Protein AF-A0A353NC77-F1 (afdb_monomer_lite)

Radius of gyration: 23.82 Å; chains: 1; bounding box: 44×27×61 Å

pLDDT: mean 89.33, std 8.59, range [58.59, 97.31]

Secondary structure (DSSP, 8-state):
-HHHHTSSS---HHHHTTT--HHHHHHHHIIIII--HHHH---PPPP-TT-S-HHHHHHHTT-TT--

Structure (mmCIF, N/CA/C/O backbone):
data_AF-A0A353NC77-F1
#
_entry.id   AF-A0A353NC77-F1
#
loop_
_atom_site.group_PDB
_atom_site.id
_atom_site.type_symbol
_atom_site.label_atom_id
_atom_site.label_alt_id
_atom_site.label_comp_id
_atom_site.label_asym_id
_atom_site.label_entity_id
_atom_site.label_seq_id
_atom_site.pdbx_PDB_ins_code
_atom_site.Cartn_x
_atom_site.Cartn_y
_atom_site.Cartn_z
_atom_site.occupancy
_atom_site.B_iso_or_equiv
_atom_site.auth_seq_id
_atom_site.auth_comp_id
_atom_site.auth_asym_id
_atom_site.auth_atom_id
_atom_site.pdbx_PDB_model_num
ATOM 1 N N . MET A 1 1 ? -11.172 8.600 15.345 1.00 92.00 1 MET A N 1
ATOM 2 C CA . MET A 1 1 ? -10.092 9.510 15.809 1.00 92.00 1 MET A CA 1
ATOM 3 C C . MET A 1 1 ? -10.547 10.654 16.709 1.00 92.00 1 MET A C 1
ATOM 5 O O . MET A 1 1 ? -9.763 11.045 17.565 1.00 92.00 1 MET A O 1
ATOM 9 N N . ARG A 1 2 ? -11.766 11.201 16.556 1.00 93.75 2 ARG A N 1
ATOM 10 C CA . ARG A 1 2 ? -12.274 12.291 17.414 1.00 93.75 2 ARG A CA 1
ATOM 11 C C . ARG A 1 2 ? -12.305 11.924 18.903 1.00 93.75 2 ARG A C 1
ATOM 13 O O . ARG A 1 2 ? -11.746 12.670 19.693 1.00 93.75 2 ARG A O 1
ATOM 20 N N . SER A 1 3 ? -12.872 10.770 19.257 1.00 94.25 3 SER A N 1
ATOM 21 C CA . SER A 1 3 ? -12.947 10.297 20.650 1.00 94.25 3 SER A CA 1
ATOM 22 C C . SER A 1 3 ? -11.576 10.226 21.337 1.00 94.25 3 SER A C 1
ATOM 24 O O . SER A 1 3 ? -11.421 10.614 22.487 1.00 94.25 3 SER A O 1
ATOM 26 N N . ILE A 1 4 ? -10.537 9.859 20.583 1.00 93.56 4 ILE A N 1
ATOM 27 C CA . ILE A 1 4 ? -9.147 9.834 21.058 1.00 93.56 4 ILE A CA 1
ATOM 28 C C . ILE A 1 4 ? -8.555 11.249 21.190 1.00 93.56 4 ILE A C 1
ATOM 30 O O . ILE A 1 4 ? -7.942 11.560 22.203 1.00 93.56 4 ILE A O 1
ATOM 34 N N . ARG A 1 5 ? -8.693 12.106 20.167 1.00 94.00 5 ARG A N 1
ATOM 35 C CA . ARG A 1 5 ? -7.964 13.392 20.085 1.00 94.00 5 ARG A CA 1
ATOM 36 C C . ARG A 1 5 ? -8.661 14.582 20.730 1.00 94.00 5 ARG A C 1
ATOM 38 O O . ARG A 1 5 ? -7.995 15.545 21.081 1.00 94.00 5 ARG A O 1
ATOM 45 N N . VAL A 1 6 ? -9.985 14.544 20.793 1.00 95.94 6 VAL A N 1
ATOM 46 C CA . VAL A 1 6 ? -10.816 15.645 21.290 1.00 95.94 6 VAL A CA 1
ATOM 47 C C . VAL A 1 6 ? -11.362 15.300 22.667 1.00 95.94 6 VAL A C 1
ATOM 49 O O . VAL A 1 6 ? -11.244 16.097 23.586 1.00 95.94 6 VAL A O 1
ATOM 52 N N . GLU A 1 7 ? -11.942 14.108 22.815 1.00 95.38 7 GLU A N 1
ATOM 53 C CA . GLU A 1 7 ? -12.631 13.701 24.049 1.00 95.38 7 GLU A CA 1
ATOM 54 C C . GLU A 1 7 ? -11.694 12.993 25.043 1.00 95.38 7 GLU A C 1
ATOM 56 O O . GLU A 1 7 ? -12.048 12.833 26.206 1.00 95.38 7 GLU A O 1
ATOM 61 N N . GLY A 1 8 ? -10.504 12.563 24.605 1.00 94.00 8 GLY A N 1
ATOM 62 C CA . GLY A 1 8 ? -9.524 11.865 25.445 1.00 94.00 8 GLY A CA 1
ATOM 63 C C . GLY A 1 8 ? -9.973 10.482 25.932 1.00 94.00 8 GLY A C 1
ATOM 64 O O . GLY A 1 8 ? -9.303 9.890 26.774 1.00 94.00 8 GLY A O 1
ATOM 65 N N . ASN A 1 9 ? -11.082 9.953 25.409 1.00 94.00 9 ASN A N 1
ATOM 66 C CA . ASN A 1 9 ? -11.664 8.681 25.817 1.00 94.00 9 ASN A CA 1
ATOM 67 C C . ASN A 1 9 ? -11.868 7.770 24.592 1.00 94.00 9 ASN A C 1
ATOM 69 O O . ASN A 1 9 ? -12.793 7.994 23.810 1.00 94.00 9 ASN A O 1
ATOM 73 N N . PRO A 1 10 ? -11.010 6.757 24.375 1.00 89.94 10 PRO A N 1
ATOM 74 C CA . PRO A 1 10 ? -11.102 5.883 23.210 1.00 89.94 10 PRO A CA 1
ATOM 75 C C . PRO A 1 10 ? -12.380 5.030 23.207 1.00 89.94 10 PRO A C 1
ATOM 77 O O . PRO A 1 10 ? -12.508 4.069 23.963 1.00 89.94 10 PRO A O 1
ATOM 80 N N . ASP A 1 11 ? -13.298 5.334 22.290 1.00 92.56 11 ASP A N 1
ATOM 81 C CA . ASP A 1 11 ? -14.512 4.539 22.082 1.00 92.56 11 ASP A CA 1
ATOM 82 C C . ASP A 1 11 ? -14.263 3.358 21.126 1.00 92.56 11 ASP A C 1
ATOM 84 O O . ASP A 1 11 ? -14.062 3.536 19.920 1.00 92.56 11 ASP A O 1
ATOM 88 N N . ARG A 1 12 ? -14.284 2.138 21.678 1.00 87.31 12 ARG A N 1
ATOM 89 C CA . ARG A 1 12 ? -14.083 0.880 20.937 1.00 87.31 12 ARG A CA 1
ATOM 90 C C . ARG A 1 12 ? -15.360 0.355 20.273 1.00 87.31 12 ARG A C 1
ATOM 92 O O . ARG A 1 12 ? -15.266 -0.498 19.392 1.00 87.31 12 ARG A O 1
ATOM 99 N N . THR A 1 13 ? -16.535 0.857 20.655 1.00 92.50 13 THR A N 1
ATOM 100 C CA . THR A 1 13 ? -17.825 0.383 20.125 1.00 92.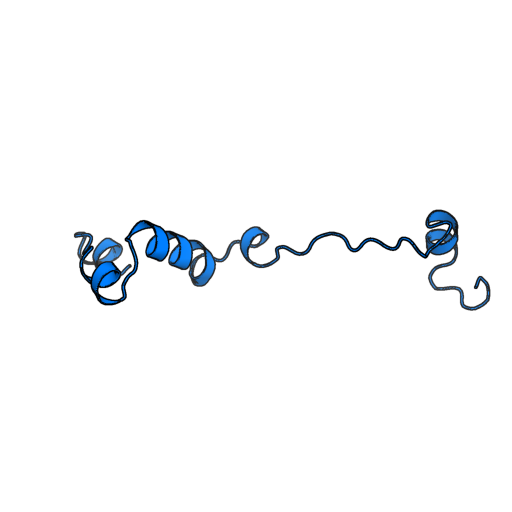50 13 THR A CA 1
ATOM 101 C C . THR A 1 13 ? -18.017 0.764 18.659 1.00 92.50 13 THR A C 1
ATOM 103 O O . THR A 1 13 ? -18.618 0.007 17.902 1.00 92.50 13 THR A O 1
ATOM 106 N N . ILE A 1 14 ? -17.423 1.883 18.233 1.00 90.81 14 ILE A N 1
ATOM 107 C CA . ILE A 1 14 ? -17.456 2.369 16.847 1.00 90.81 14 ILE A CA 1
ATOM 108 C C . ILE A 1 14 ? -16.804 1.372 15.884 1.00 90.81 14 ILE A C 1
ATOM 110 O O . ILE A 1 14 ? -17.295 1.184 14.779 1.00 90.81 14 ILE A O 1
ATOM 114 N N . ALA A 1 15 ? -15.697 0.739 16.282 1.00 91.44 15 ALA A N 1
ATOM 115 C CA . ALA A 1 15 ? -15.058 -0.273 15.444 1.00 91.44 15 ALA A CA 1
ATOM 116 C C . ALA A 1 15 ? -15.938 -1.527 15.354 1.00 91.44 15 ALA A C 1
ATOM 118 O O . ALA A 1 15 ? -16.230 -2.017 14.262 1.00 91.44 15 ALA A O 1
ATOM 119 N N . ALA A 1 16 ? -16.436 -1.983 16.507 1.00 93.75 16 ALA A N 1
ATOM 120 C CA . ALA A 1 16 ? -17.266 -3.175 16.600 1.00 93.75 16 ALA A CA 1
ATOM 121 C C . ALA A 1 16 ? -18.592 -3.046 15.830 1.00 93.75 16 ALA A C 1
ATOM 123 O O . ALA A 1 16 ? -19.049 -4.027 15.249 1.00 93.75 16 ALA A O 1
ATOM 124 N N . SER A 1 17 ? -19.193 -1.850 15.773 1.00 95.56 17 SER A N 1
ATOM 125 C CA . SER A 1 17 ? -20.467 -1.620 15.073 1.00 95.56 17 SER A CA 1
ATOM 126 C C . SER A 1 17 ? -20.390 -1.844 13.561 1.00 95.56 17 SER A C 1
ATOM 128 O O . SER A 1 17 ? -21.413 -2.107 12.933 1.00 95.56 17 SER A O 1
ATOM 130 N N . ILE A 1 18 ? -19.186 -1.787 12.988 1.00 94.25 18 ILE A N 1
ATOM 131 C CA . ILE A 1 18 ? -18.913 -2.063 11.572 1.00 94.25 18 ILE A CA 1
ATOM 132 C C . ILE A 1 18 ? -18.115 -3.358 11.365 1.00 94.25 18 ILE A C 1
ATOM 134 O O . ILE A 1 18 ? -17.604 -3.599 10.274 1.00 94.25 18 ILE A O 1
ATOM 138 N N . GLY A 1 19 ? -18.001 -4.195 12.402 1.00 94.81 19 GLY A N 1
ATOM 139 C CA . GLY A 1 19 ? -17.305 -5.481 12.333 1.00 94.81 19 GLY A CA 1
ATOM 140 C C . GLY A 1 19 ? -15.779 -5.382 12.255 1.00 94.81 19 GLY A C 1
ATOM 141 O O . GLY A 1 19 ? -15.138 -6.328 11.806 1.00 94.81 19 GLY A O 1
ATOM 142 N N . LEU A 1 20 ? -15.191 -4.259 12.679 1.00 94.56 20 LEU A N 1
ATOM 143 C CA . LEU A 1 20 ? -13.742 -4.067 12.752 1.00 94.56 20 LEU A CA 1
ATOM 144 C C . LEU A 1 20 ? -13.257 -4.056 14.204 1.00 94.56 20 LEU A C 1
ATOM 146 O O . LEU A 1 20 ? -13.986 -3.724 15.138 1.00 94.56 20 LEU A O 1
ATOM 150 N N . ASP A 1 21 ? -11.983 -4.369 14.401 1.00 93.94 21 ASP A N 1
ATOM 151 C CA . ASP A 1 21 ? -11.297 -4.150 15.666 1.00 93.94 21 ASP A CA 1
ATOM 152 C C . ASP A 1 21 ? -10.610 -2.765 15.695 1.00 93.94 21 ASP A C 1
ATOM 154 O O . ASP A 1 21 ? -10.488 -2.057 14.689 1.00 93.94 21 ASP A O 1
ATOM 158 N N . SER A 1 22 ? -10.166 -2.345 16.882 1.00 91.81 22 SER A N 1
ATOM 159 C CA . SER A 1 22 ? -9.545 -1.027 17.066 1.00 91.81 22 SER A CA 1
ATOM 160 C C . SER A 1 22 ? -8.197 -0.878 16.346 1.00 91.81 22 SER A C 1
ATOM 162 O O . SER A 1 22 ? -7.867 0.227 15.918 1.00 91.81 22 SER A O 1
ATOM 164 N N . GLU A 1 23 ? -7.419 -1.952 16.206 1.00 94.50 23 GLU A N 1
ATOM 165 C CA . GLU A 1 23 ? -6.123 -1.941 15.521 1.00 94.50 23 GLU A CA 1
ATOM 166 C C . GLU A 1 23 ? -6.309 -1.708 14.020 1.00 94.50 23 GLU A C 1
ATOM 168 O O . GLU A 1 23 ? -5.618 -0.870 13.439 1.00 94.50 23 GLU A O 1
ATOM 173 N N . SER A 1 24 ? -7.296 -2.369 13.411 1.00 95.38 24 SER A N 1
ATOM 174 C CA . SER A 1 24 ? -7.641 -2.180 11.997 1.00 95.38 24 SER A CA 1
ATOM 175 C C . SER A 1 24 ? -7.988 -0.724 11.672 1.00 95.38 24 SER A C 1
ATOM 177 O O . SER A 1 24 ? -7.462 -0.165 10.709 1.00 95.38 24 SER A O 1
ATOM 179 N N . ILE A 1 25 ? -8.796 -0.056 12.506 1.00 94.44 25 ILE A N 1
ATOM 180 C CA . ILE A 1 25 ? -9.126 1.369 12.312 1.00 94.44 25 ILE A CA 1
ATOM 181 C C . ILE A 1 25 ? -7.894 2.270 12.460 1.00 94.44 25 ILE A C 1
ATOM 183 O O . ILE A 1 25 ? -7.760 3.253 11.728 1.00 94.44 25 ILE A O 1
ATOM 187 N N . LEU A 1 26 ? -6.985 1.962 13.388 1.00 94.38 26 LEU A N 1
ATOM 188 C CA . LEU A 1 26 ? -5.750 2.731 13.552 1.00 94.38 26 LEU A CA 1
ATOM 189 C C . LEU A 1 26 ? -4.806 2.550 12.356 1.00 94.38 26 LEU A C 1
ATOM 191 O O . LEU A 1 26 ? -4.261 3.540 11.871 1.00 94.38 26 LEU A O 1
ATOM 195 N N . LYS A 1 27 ? -4.677 1.326 11.827 1.00 96.31 27 LYS A N 1
ATOM 196 C CA . LYS A 1 27 ? -3.935 1.044 10.586 1.00 96.31 27 LYS A CA 1
ATOM 197 C C . LYS A 1 27 ? -4.540 1.771 9.389 1.00 96.31 27 LYS A C 1
ATOM 199 O O . LYS A 1 27 ? -3.816 2.406 8.631 1.00 96.31 27 LYS A O 1
ATOM 204 N N . MET A 1 28 ? -5.866 1.751 9.248 1.00 95.38 28 MET A N 1
ATOM 205 C CA . MET A 1 28 ? -6.555 2.536 8.220 1.00 95.38 28 MET A CA 1
ATOM 206 C C . MET A 1 28 ? -6.265 4.029 8.361 1.00 95.38 28 MET A C 1
ATOM 208 O O . MET A 1 28 ? -6.016 4.701 7.365 1.00 95.38 28 MET A O 1
ATOM 212 N N . TYR A 1 29 ? -6.288 4.563 9.583 1.00 96.12 29 TYR A N 1
ATOM 213 C CA . TYR A 1 29 ? -5.963 5.964 9.821 1.00 96.12 29 TYR A CA 1
ATOM 214 C C . TYR A 1 29 ? -4.525 6.300 9.386 1.00 96.12 29 TYR A C 1
ATOM 216 O O . TYR A 1 29 ? -4.305 7.340 8.766 1.00 96.12 29 TYR A O 1
ATOM 224 N N . ASP A 1 30 ? -3.565 5.421 9.669 1.00 96.38 30 ASP A N 1
ATOM 225 C CA . ASP A 1 30 ? -2.170 5.584 9.252 1.00 96.38 30 ASP A CA 1
ATOM 226 C C . ASP A 1 30 ? -2.036 5.585 7.718 1.00 96.38 30 ASP A C 1
ATOM 228 O O . ASP A 1 30 ? 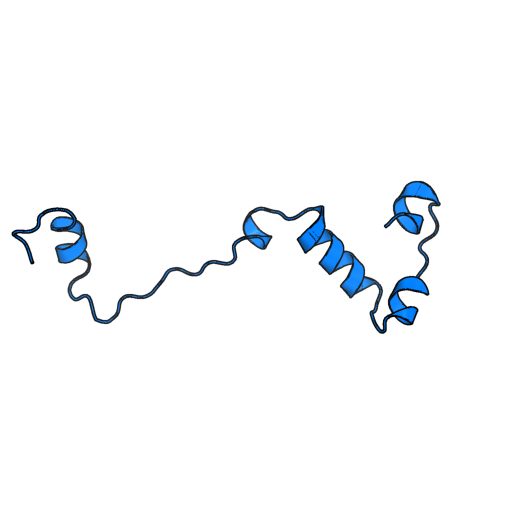-1.455 6.505 7.145 1.00 96.38 30 ASP A O 1
ATOM 232 N N . LEU A 1 31 ? -2.681 4.636 7.030 1.00 97.00 31 LEU A N 1
ATOM 233 C CA . LEU A 1 31 ? -2.642 4.543 5.565 1.00 97.00 31 LEU A CA 1
ATOM 234 C C . LEU A 1 31 ? -3.369 5.695 4.855 1.00 97.00 31 LEU A C 1
ATOM 236 O O . 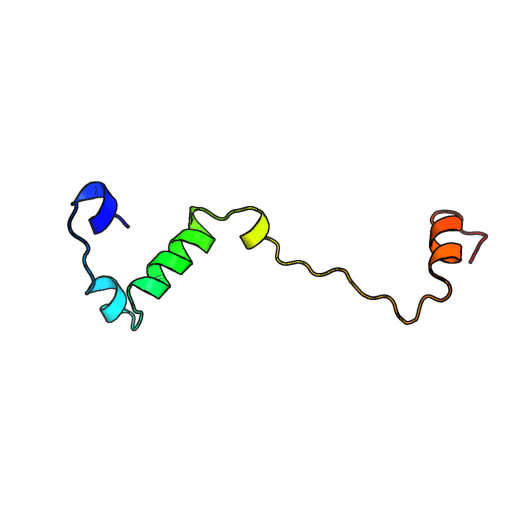LEU A 1 31 ? -2.900 6.174 3.826 1.00 97.00 31 LEU A O 1
ATOM 240 N N . LEU A 1 32 ? -4.518 6.134 5.376 1.00 96.69 32 LEU A N 1
ATOM 241 C CA . LEU A 1 32 ? -5.409 7.061 4.668 1.00 96.69 32 LEU A CA 1
ATOM 242 C C . LEU A 1 32 ? -5.204 8.525 5.055 1.00 96.69 32 LEU A C 1
ATOM 244 O O . LEU A 1 32 ? -5.296 9.400 4.199 1.00 96.69 32 LEU A O 1
ATOM 248 N N . ALA A 1 33 ? -4.976 8.809 6.338 1.00 97.31 33 ALA A N 1
ATOM 249 C CA . ALA A 1 33 ? -4.900 10.181 6.832 1.00 97.31 33 ALA A CA 1
ATOM 250 C C . ALA A 1 33 ? -3.460 10.666 7.017 1.00 97.31 33 ALA A C 1
ATOM 252 O O . ALA A 1 33 ? -3.193 11.839 6.770 1.00 97.31 33 ALA A O 1
ATOM 253 N N . ILE A 1 34 ? -2.545 9.795 7.468 1.00 96.44 34 ILE A N 1
ATOM 254 C CA . ILE A 1 34 ? -1.112 10.128 7.521 1.00 96.44 34 ILE A CA 1
ATOM 255 C C . ILE A 1 34 ? -0.492 9.924 6.136 1.00 96.44 34 ILE A C 1
ATOM 257 O O . ILE A 1 34 ? 0.136 10.844 5.617 1.00 96.44 34 ILE A O 1
ATOM 261 N N . ALA A 1 35 ? -0.707 8.750 5.534 1.00 96.75 35 ALA A N 1
ATOM 262 C CA . ALA A 1 35 ? -0.348 8.434 4.154 1.00 96.75 35 ALA A CA 1
ATOM 263 C C . ALA A 1 35 ? 1.123 8.759 3.816 1.00 96.75 35 ALA A C 1
ATOM 265 O O . ALA A 1 35 ? 1.415 9.562 2.918 1.00 96.75 35 ALA A O 1
ATOM 266 N N . ARG A 1 36 ? 2.054 8.134 4.553 1.00 96.38 36 ARG A N 1
ATOM 267 C CA . ARG A 1 36 ? 3.502 8.260 4.309 1.00 96.38 36 ARG A CA 1
ATOM 268 C C . ARG A 1 36 ? 3.855 7.819 2.888 1.00 96.38 36 ARG A C 1
ATOM 270 O O . ARG A 1 36 ? 3.157 7.008 2.285 1.00 96.38 36 ARG A O 1
ATOM 277 N N . LEU A 1 37 ? 4.934 8.369 2.333 1.00 96.00 37 LEU A N 1
ATOM 278 C CA . LEU A 1 37 ? 5.289 8.156 0.928 1.00 96.00 37 LEU A CA 1
ATOM 279 C C . LEU A 1 37 ? 5.486 6.667 0.607 1.00 96.00 37 LEU A C 1
ATOM 281 O O . LEU A 1 37 ? 4.971 6.194 -0.404 1.00 96.00 37 LEU A O 1
ATOM 285 N N . GLU A 1 38 ? 6.184 5.958 1.488 1.00 94.31 38 GLU A N 1
ATOM 286 C CA . GLU A 1 38 ? 6.462 4.526 1.413 1.00 94.31 38 GLU A CA 1
ATOM 287 C C . GLU A 1 38 ? 5.196 3.658 1.459 1.00 94.31 38 GLU A C 1
ATOM 289 O O . GLU A 1 38 ? 5.137 2.629 0.793 1.00 94.31 38 GLU A O 1
ATOM 294 N N . ASP A 1 39 ? 4.157 4.107 2.166 1.00 95.38 39 ASP A N 1
ATOM 295 C CA . ASP A 1 39 ? 2.889 3.383 2.295 1.00 95.38 39 ASP A CA 1
ATOM 296 C C . ASP A 1 39 ? 1.923 3.696 1.140 1.00 95.38 39 ASP A C 1
ATOM 298 O O . ASP A 1 39 ? 1.053 2.889 0.812 1.00 95.38 39 ASP A O 1
ATOM 302 N N . ARG A 1 40 ? 2.070 4.863 0.491 1.00 95.12 40 ARG A N 1
ATOM 303 C CA . ARG A 1 40 ? 1.248 5.254 -0.670 1.00 95.12 40 ARG A CA 1
ATOM 304 C C . ARG A 1 40 ? 1.622 4.503 -1.941 1.00 95.12 40 ARG A C 1
ATOM 306 O O . ARG A 1 40 ? 0.746 4.225 -2.758 1.00 95.12 40 ARG A O 1
ATOM 313 N N . PHE A 1 41 ? 2.912 4.230 -2.138 1.00 95.69 41 PHE A N 1
ATOM 314 C CA . PHE A 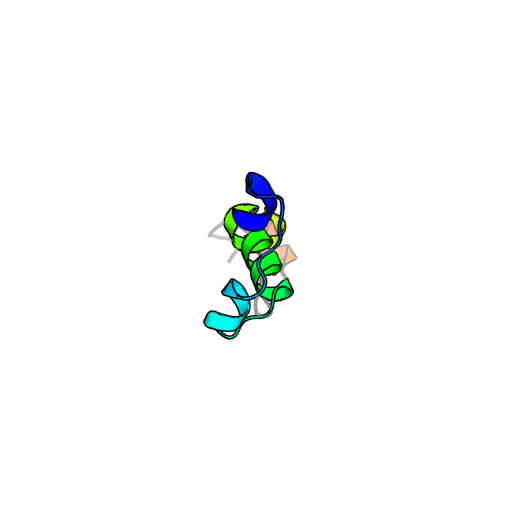1 41 ? 3.435 3.676 -3.385 1.00 95.69 41 PHE A CA 1
ATOM 315 C C . PHE A 1 41 ? 4.276 2.429 -3.132 1.00 95.69 41 PHE A C 1
ATOM 317 O O . PHE A 1 41 ? 5.504 2.471 -3.120 1.00 95.69 41 PHE A O 1
ATOM 324 N N . VAL A 1 42 ? 3.603 1.287 -3.020 1.00 95.12 42 VAL A N 1
ATOM 325 C CA . VAL A 1 42 ? 4.258 -0.025 -2.983 1.00 95.12 42 VAL A CA 1
ATOM 326 C C . VAL A 1 42 ? 4.406 -0.541 -4.417 1.00 95.12 42 VAL A C 1
ATOM 328 O O . VAL A 1 42 ? 3.677 -1.425 -4.863 1.00 95.12 42 VAL A O 1
ATOM 331 N N . ILE A 1 43 ? 5.314 0.084 -5.175 1.00 94.00 43 ILE A N 1
ATOM 332 C CA . ILE A 1 43 ? 5.574 -0.252 -6.582 1.00 94.00 43 ILE A CA 1
ATOM 333 C C . ILE A 1 43 ? 6.877 -1.060 -6.666 1.00 94.00 43 ILE A C 1
ATOM 335 O O . ILE A 1 43 ? 7.953 -0.487 -6.485 1.00 94.00 43 ILE A O 1
ATOM 339 N N . PRO A 1 44 ? 6.821 -2.378 -6.934 1.00 93.81 44 PRO A N 1
ATOM 340 C CA . PRO A 1 44 ? 8.025 -3.178 -7.111 1.00 93.81 44 PRO A CA 1
ATOM 341 C C . PRO A 1 44 ? 8.707 -2.864 -8.447 1.00 93.81 44 PRO A C 1
ATOM 343 O O . PRO A 1 44 ? 8.062 -2.477 -9.425 1.00 93.81 44 PRO A O 1
ATOM 346 N N . THR A 1 45 ? 10.018 -3.095 -8.515 1.00 91.88 45 THR A N 1
ATOM 347 C CA . THR A 1 45 ? 10.763 -3.014 -9.775 1.00 91.88 45 THR A CA 1
ATOM 348 C C . THR A 1 45 ? 10.223 -4.046 -10.762 1.00 91.88 45 THR A C 1
ATOM 350 O O . THR A 1 45 ? 10.202 -5.243 -10.472 1.00 91.88 45 THR A O 1
ATOM 353 N N . ALA A 1 46 ? 9.803 -3.593 -11.944 1.00 88.69 46 ALA A N 1
ATOM 354 C CA . ALA A 1 46 ? 9.378 -4.491 -13.009 1.00 88.69 46 ALA A CA 1
ATOM 355 C C . ALA A 1 46 ? 10.563 -5.338 -13.501 1.00 88.69 46 ALA A C 1
ATOM 357 O O . ALA A 1 46 ? 11.644 -4.815 -13.777 1.00 88.69 46 ALA A O 1
ATOM 358 N N . SER A 1 47 ? 10.346 -6.645 -13.642 1.00 84.50 47 SER A N 1
ATOM 359 C CA . SER A 1 47 ? 11.310 -7.535 -14.288 1.00 84.50 47 SER A CA 1
ATOM 360 C C . SER A 1 47 ? 11.081 -7.550 -15.800 1.00 84.50 47 SER A C 1
ATOM 362 O O . SER A 1 47 ? 9.941 -7.588 -16.265 1.00 84.50 47 SER A O 1
ATOM 364 N N . HIS A 1 48 ? 12.166 -7.541 -16.575 1.00 80.00 48 HIS A N 1
ATOM 365 C CA . HIS A 1 48 ? 12.132 -7.650 -18.033 1.00 80.00 48 HIS A CA 1
ATOM 366 C C . HIS A 1 48 ? 12.941 -8.869 -18.501 1.00 80.00 48 HIS A C 1
ATOM 368 O O . HIS A 1 48 ? 14.059 -8.703 -18.988 1.00 80.00 48 HIS A O 1
ATOM 374 N N . PRO A 1 49 ? 12.401 -10.091 -18.347 1.00 73.00 49 PRO A N 1
ATOM 375 C CA . PRO A 1 49 ? 13.129 -11.321 -18.658 1.00 73.00 49 PRO A CA 1
ATOM 376 C C . PRO A 1 49 ? 13.407 -11.493 -20.159 1.00 73.00 49 PRO A C 1
ATOM 378 O O . PRO A 1 49 ? 14.462 -11.997 -20.526 1.00 73.00 49 PRO A O 1
ATOM 381 N N . ASP A 1 50 ? 12.520 -11.000 -21.029 1.00 76.38 50 ASP A N 1
ATOM 382 C CA . ASP A 1 50 ? 12.647 -11.146 -22.490 1.00 76.38 50 ASP A CA 1
ATOM 383 C C . ASP A 1 50 ? 13.625 -10.139 -23.127 1.00 76.38 50 ASP A C 1
ATOM 385 O O . ASP A 1 50 ? 13.834 -10.126 -24.339 1.00 76.38 50 ASP A O 1
ATOM 389 N N . LYS A 1 51 ? 14.219 -9.253 -22.320 1.00 65.00 51 LYS A N 1
ATOM 390 C CA . LYS A 1 51 ? 15.129 -8.198 -22.769 1.00 65.00 51 LYS A CA 1
ATOM 391 C C . LYS A 1 51 ? 16.576 -8.636 -22.546 1.00 65.00 51 LYS A C 1
ATOM 393 O O . LYS A 1 51 ? 17.129 -8.444 -21.464 1.00 65.00 51 LYS A O 1
ATOM 398 N N . SER A 1 52 ? 17.193 -9.208 -23.582 1.00 66.69 52 SER A N 1
ATOM 399 C CA . SER A 1 52 ? 18.580 -9.685 -23.534 1.00 66.69 52 SER A CA 1
ATOM 400 C C . SER A 1 52 ? 19.488 -8.968 -2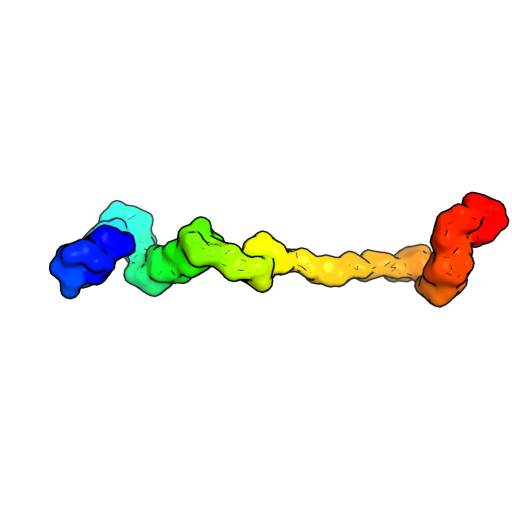4.548 1.00 66.69 52 SER A C 1
ATOM 402 O O . SER A 1 52 ? 19.125 -8.917 -25.722 1.00 66.69 52 SER A O 1
ATOM 404 N N . PRO A 1 53 ? 20.677 -8.468 -24.148 1.00 82.75 53 PRO A N 1
ATOM 405 C CA . PRO A 1 53 ? 21.127 -8.207 -22.780 1.00 82.75 53 PRO A CA 1
ATOM 406 C C . PRO A 1 53 ? 20.763 -6.784 -22.300 1.00 82.75 53 PRO A C 1
ATOM 408 O O . PRO A 1 53 ? 20.894 -5.806 -23.037 1.00 82.75 53 PRO A O 1
ATOM 411 N N . LEU A 1 54 ? 20.357 -6.643 -21.028 1.00 79.75 54 LEU A N 1
ATOM 412 C CA . LEU A 1 54 ? 19.921 -5.361 -20.438 1.00 79.75 54 LEU A CA 1
ATOM 413 C C . LEU A 1 54 ? 20.953 -4.230 -20.578 1.00 79.75 54 LEU A C 1
ATOM 415 O O . LEU A 1 54 ? 20.571 -3.082 -20.784 1.00 79.75 54 LEU A O 1
ATOM 419 N N . HIS A 1 55 ? 22.250 -4.549 -20.516 1.00 82.94 55 HIS A N 1
ATOM 420 C CA . HIS A 1 55 ? 23.317 -3.561 -20.700 1.00 82.94 55 HIS A CA 1
ATOM 421 C C . HIS A 1 55 ? 23.354 -2.998 -22.130 1.00 82.94 55 HIS A C 1
ATOM 423 O O . HIS A 1 55 ? 23.596 -1.806 -22.305 1.00 82.94 55 HIS A O 1
ATOM 429 N N . ALA A 1 56 ? 23.072 -3.819 -23.149 1.00 82.25 56 ALA A N 1
ATOM 430 C CA . ALA A 1 56 ? 23.003 -3.348 -24.532 1.00 82.25 56 ALA A CA 1
ATOM 431 C C . ALA A 1 56 ? 21.786 -2.442 -24.725 1.00 82.25 56 ALA A C 1
ATOM 433 O O . ALA A 1 56 ? 21.893 -1.379 -25.328 1.00 82.25 56 ALA A O 1
ATOM 434 N N . ILE A 1 57 ? 20.651 -2.805 -24.122 1.00 82.00 57 ILE A N 1
ATOM 435 C CA . ILE A 1 57 ? 19.442 -1.977 -24.151 1.00 82.00 57 ILE A CA 1
ATOM 436 C C . ILE A 1 57 ? 19.691 -0.642 -23.449 1.00 82.00 57 ILE A C 1
ATOM 438 O O . ILE A 1 57 ? 19.321 0.393 -23.992 1.00 82.00 57 ILE A O 1
ATOM 442 N N . GLN A 1 58 ? 20.354 -0.629 -22.289 1.00 84.75 58 GLN A N 1
ATOM 443 C CA . GLN A 1 58 ? 20.733 0.613 -21.609 1.00 84.75 58 GLN A CA 1
ATOM 444 C C . GLN A 1 58 ? 21.622 1.493 -22.499 1.00 84.75 58 GLN A C 1
ATOM 446 O O . GLN A 1 58 ? 21.369 2.690 -22.603 1.00 84.75 58 GLN A O 1
ATOM 451 N N . GLY A 1 59 ? 22.623 0.905 -23.164 1.00 85.56 59 GLY A N 1
ATOM 452 C CA . GLY A 1 59 ? 23.522 1.629 -24.066 1.00 85.56 59 GLY A CA 1
ATOM 453 C C . GLY A 1 59 ? 22.838 2.188 -25.318 1.00 85.56 59 GLY A C 1
ATOM 454 O O . GLY A 1 59 ? 23.244 3.234 -25.813 1.00 85.56 59 GLY A O 1
ATOM 455 N N . CYS A 1 60 ? 21.782 1.528 -25.797 1.00 83.69 60 CYS A N 1
ATOM 456 C CA . CYS A 1 60 ? 21.075 1.893 -27.027 1.00 83.69 60 CYS A CA 1
ATOM 457 C C . CYS A 1 60 ? 19.703 2.552 -26.810 1.00 83.69 60 CYS A C 1
ATOM 459 O O . CYS A 1 60 ? 19.007 2.882 -27.772 1.00 83.69 60 CYS A O 1
ATOM 461 N N . THR A 1 61 ? 19.299 2.801 -25.559 1.00 85.56 61 THR A N 1
ATOM 462 C CA . THR A 1 61 ? 18.018 3.456 -25.259 1.00 85.56 61 THR A CA 1
ATOM 463 C C . THR A 1 61 ? 18.011 4.879 -25.820 1.00 85.56 61 THR A C 1
ATOM 465 O O . THR A 1 61 ? 18.861 5.694 -25.479 1.00 85.56 61 THR A O 1
ATOM 468 N N . GLY A 1 62 ? 17.026 5.180 -26.671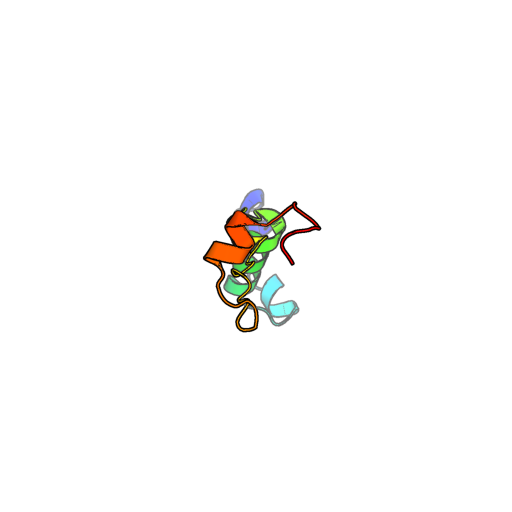 1.00 86.19 62 GLY A N 1
ATOM 469 C CA . GLY A 1 62 ? 16.893 6.482 -27.335 1.00 86.19 62 GLY A CA 1
ATOM 470 C C . GLY A 1 62 ? 17.533 6.564 -28.726 1.00 86.19 62 GLY A C 1
ATOM 471 O O . GLY A 1 62 ? 17.316 7.560 -29.410 1.00 86.19 62 GLY A O 1
ATOM 472 N N . PHE A 1 63 ? 18.239 5.520 -29.182 1.00 86.62 63 PHE A N 1
ATOM 473 C CA . PHE A 1 63 ? 18.789 5.428 -30.538 1.00 86.62 63 PHE A CA 1
ATOM 474 C C . PHE A 1 63 ? 17.966 4.441 -31.382 1.00 86.62 63 PHE A C 1
ATOM 476 O O . PHE A 1 63 ? 18.131 3.229 -31.237 1.00 86.62 63 PHE A O 1
ATOM 483 N N . PRO A 1 64 ? 17.074 4.920 -32.270 1.00 79.38 64 PRO A N 1
ATOM 484 C CA . PRO A 1 64 ? 16.158 4.053 -33.018 1.00 79.38 64 PRO A CA 1
ATOM 485 C C . PRO A 1 64 ? 16.866 3.091 -33.985 1.00 79.38 64 PRO A C 1
ATOM 487 O O . PRO A 1 64 ? 16.284 2.080 -34.361 1.00 79.38 64 PRO A O 1
ATOM 490 N N . GLU A 1 65 ? 18.112 3.387 -34.356 1.00 76.94 65 GLU A N 1
ATOM 491 C CA . GLU A 1 65 ? 18.932 2.578 -35.266 1.00 76.94 65 GLU A CA 1
ATOM 492 C C . GLU A 1 65 ? 19.651 1.407 -34.572 1.00 76.94 65 GLU A C 1
ATOM 494 O O . GLU A 1 65 ? 20.144 0.512 -35.249 1.00 76.94 65 GLU A O 1
ATOM 499 N N . CYS A 1 66 ? 19.705 1.385 -33.233 1.00 68.88 66 CYS A N 1
ATOM 500 C CA . CYS A 1 66 ? 20.393 0.347 -32.455 1.00 68.88 66 CYS A CA 1
ATOM 501 C C . CYS A 1 66 ? 19.420 -0.721 -31.903 1.00 68.88 66 CYS A C 1
ATOM 503 O O . CYS A 1 66 ? 19.537 -1.155 -30.755 1.00 68.88 66 CYS A O 1
ATOM 505 N N . ARG A 1 67 ? 18.414 -1.112 -32.695 1.00 58.59 67 ARG A N 1
ATOM 506 C CA . ARG A 1 67 ? 17.398 -2.103 -32.306 1.00 58.59 67 ARG A CA 1
ATOM 507 C C . ARG A 1 67 ? 17.589 -3.444 -32.999 1.00 58.59 67 ARG A C 1
ATOM 509 O O . ARG A 1 67 ? 17.829 -3.438 -34.223 1.00 58.59 67 ARG A O 1
#

Foldseek 3Di:
DCCVPPVVHDDQVVQVVVPHGPVVVVVVCCCPVVNDPCSVDPDDDDDDPVDPPPVQCVVCPPPPVSD

Sequence (67 aa):
MRSIRVEGNPDRTIAASIGLDSESILKMYDLLAIARLEDRFVIPTASHPDKSPLHAIQGCTGFPECR